Protein AF-A0ABD1PN46-F1 (afdb_monomer_lite)

Radius of gyration: 21.49 Å; chains: 1; bounding box: 59×31×55 Å

pLDDT: mean 84.69, std 14.28, range [41.94, 97.94]

Organism: NCBI:txid205694

Foldseek 3Di:
DDDDDDDPVNVVVVVVVVPPPPQDFQDDDAFDKAFLLDPVRWRAGPQGWIFHWDAPPVDPPDARFIFRFIDDPNHTPDTVVPPVPTDHRRDMDHCHPVRDD

Secondary structure (DSSP, 8-state):
-PPP---HHHHHHHHHHHH-----PPP--TT-EEETT-TT-EEE-TTS-EEEEEE-TT-SSSTT-EEEEEEETTEEEEETTGGG--B-TT-EEE--TTS--

Structure (mmCIF, N/CA/C/O backbone):
data_AF-A0ABD1PN46-F1
#
_entry.id   AF-A0ABD1PN46-F1
#
loop_
_atom_site.group_PDB
_atom_site.id
_atom_site.type_symbol
_atom_site.label_atom_id
_atom_site.label_alt_id
_atom_site.label_comp_id
_atom_site.label_asym_id
_atom_site.label_entity_id
_atom_site.label_seq_id
_atom_site.pdbx_PDB_ins_code
_atom_site.Cartn_x
_atom_site.Cartn_y
_atom_site.Cartn_z
_atom_site.occupancy
_atom_site.B_iso_or_equiv
_atom_site.auth_seq_id
_atom_site.auth_comp_id
_atom_site.auth_asym_id
_atom_site.auth_atom_id
_atom_site.pdbx_PDB_model_num
ATOM 1 N N . MET A 1 1 ? -42.295 1.846 36.777 1.00 45.16 1 MET A N 1
ATOM 2 C CA . MET A 1 1 ? -40.988 2.409 36.368 1.00 45.16 1 MET A CA 1
ATOM 3 C C . MET A 1 1 ? -40.122 2.533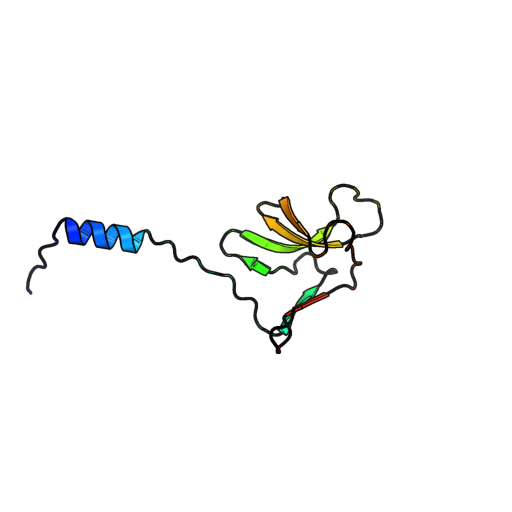 37.609 1.00 45.16 1 MET A C 1
ATOM 5 O O . MET A 1 1 ? -40.518 3.241 38.523 1.00 45.16 1 MET A O 1
ATOM 9 N N . VAL A 1 2 ? -39.011 1.797 37.690 1.00 41.94 2 VAL A N 1
ATOM 10 C CA . VAL A 1 2 ? -38.072 1.869 38.825 1.00 41.94 2 VAL A CA 1
ATOM 11 C C . VAL A 1 2 ? -36.942 2.831 38.442 1.00 41.94 2 VAL A C 1
ATOM 13 O O . VAL A 1 2 ? -36.344 2.633 37.385 1.00 41.94 2 VAL A O 1
ATOM 16 N N . PRO A 1 3 ? -36.643 3.875 39.235 1.00 52.78 3 PRO A N 1
ATOM 17 C CA . PRO A 1 3 ? -35.537 4.776 38.936 1.00 52.78 3 PRO A CA 1
ATOM 18 C C . PRO A 1 3 ? -34.204 4.073 39.223 1.00 52.78 3 PRO A C 1
ATOM 20 O O . PRO A 1 3 ? -33.947 3.657 40.354 1.00 52.78 3 PRO A O 1
ATOM 23 N N . LEU A 1 4 ? -33.339 3.945 38.212 1.00 55.81 4 LEU A N 1
ATOM 24 C CA . LEU A 1 4 ? -31.961 3.509 38.434 1.00 55.81 4 LEU A CA 1
ATOM 25 C C . LEU A 1 4 ? -31.202 4.610 39.190 1.00 55.81 4 LEU A C 1
ATOM 27 O O . LEU A 1 4 ? -31.006 5.708 38.672 1.00 55.81 4 LEU A O 1
ATOM 31 N N . LYS 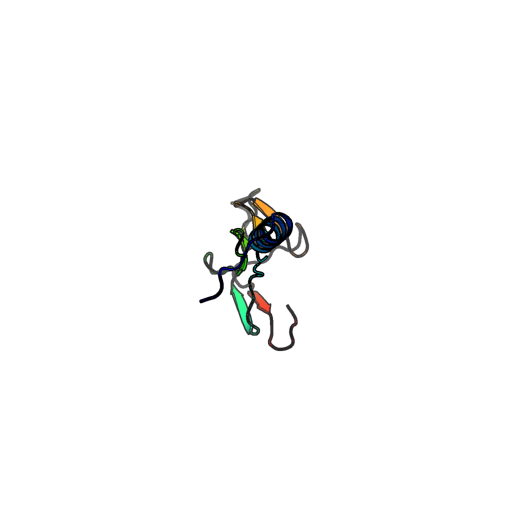A 1 5 ? -30.750 4.317 40.413 1.00 67.50 5 LYS A N 1
ATOM 32 C CA . LYS A 1 5 ? -29.797 5.167 41.140 1.00 67.50 5 LYS A CA 1
ATOM 33 C C . LYS A 1 5 ? -28.389 4.879 40.619 1.00 67.50 5 LYS A C 1
ATOM 35 O O . LYS A 1 5 ? -27.811 3.841 40.920 1.00 67.50 5 LYS A O 1
ATOM 40 N N . SER A 1 6 ? -27.854 5.795 39.823 1.00 66.88 6 SER A N 1
ATOM 41 C CA . SER A 1 6 ? -26.479 5.742 39.324 1.00 66.88 6 SER A CA 1
ATOM 42 C C . SER A 1 6 ? -25.484 6.040 40.457 1.00 66.88 6 SER A C 1
ATOM 44 O O . SER A 1 6 ? -25.548 7.112 41.056 1.00 66.88 6 SER A O 1
ATOM 46 N N . ASN A 1 7 ? -24.564 5.112 40.744 1.00 81.38 7 ASN A N 1
ATOM 47 C CA . ASN A 1 7 ? -23.491 5.298 41.726 1.00 81.38 7 ASN A CA 1
ATOM 48 C C . ASN A 1 7 ? -22.245 5.910 41.051 1.00 81.38 7 ASN A C 1
ATOM 50 O O . ASN A 1 7 ? -21.989 5.648 39.876 1.00 81.38 7 ASN A O 1
ATOM 54 N N . ALA A 1 8 ? -21.443 6.698 41.776 1.00 82.06 8 ALA A N 1
ATOM 55 C CA . ALA A 1 8 ? -20.270 7.390 41.218 1.00 82.06 8 ALA A CA 1
ATOM 56 C C . ALA A 1 8 ? -19.259 6.422 40.576 1.00 82.06 8 ALA A C 1
ATOM 58 O O . ALA A 1 8 ? -18.687 6.713 39.528 1.00 82.06 8 ALA A O 1
ATOM 59 N N . PHE A 1 9 ? -19.111 5.229 41.157 1.00 82.12 9 PHE A N 1
ATOM 60 C CA . PHE A 1 9 ? -18.307 4.147 40.589 1.00 82.12 9 PHE A CA 1
ATOM 61 C C . PHE A 1 9 ? -18.851 3.657 39.238 1.00 82.12 9 PHE A C 1
ATOM 63 O O . PHE A 1 9 ? -18.087 3.425 38.308 1.00 82.12 9 PHE A O 1
ATOM 70 N N . THR A 1 10 ? -20.175 3.555 39.099 1.00 83.00 10 THR A N 1
ATOM 71 C CA . THR A 1 10 ? -20.833 3.170 37.844 1.00 83.00 10 THR A CA 1
ATOM 72 C C . THR A 1 10 ? -20.604 4.223 36.758 1.00 83.00 10 THR A C 1
ATOM 74 O O . THR A 1 10 ? -20.328 3.863 35.619 1.00 83.00 10 THR A O 1
ATOM 77 N N . LEU A 1 11 ? -20.641 5.515 37.107 1.00 84.94 11 LEU A N 1
ATOM 78 C CA . LEU A 1 11 ? -20.338 6.613 36.177 1.00 84.94 11 LEU A CA 1
ATOM 79 C C . LEU A 1 11 ? -18.868 6.624 35.747 1.00 84.94 11 LEU A C 1
ATOM 81 O O . LEU A 1 11 ? -18.582 6.818 34.567 1.00 84.94 11 LEU A O 1
ATOM 85 N N . LEU A 1 12 ? -17.943 6.377 36.680 1.00 85.12 12 LEU A N 1
ATOM 86 C CA . LEU A 1 12 ? -16.516 6.248 36.380 1.00 85.12 12 LEU A CA 1
ATOM 87 C C . LEU A 1 12 ? -16.258 5.079 35.424 1.00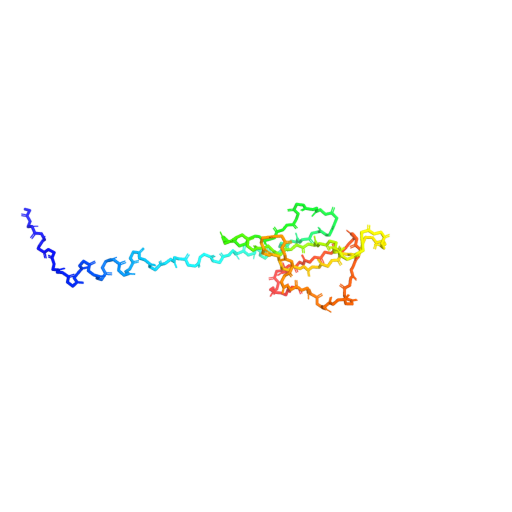 85.12 12 LEU A C 1
ATOM 89 O O . LEU A 1 12 ? -15.518 5.229 34.456 1.00 85.12 12 LEU A O 1
ATOM 93 N N . LEU A 1 13 ? -16.900 3.935 35.666 1.00 82.81 13 LEU A N 1
ATOM 94 C CA . LEU A 1 13 ? -16.763 2.754 34.822 1.00 82.81 13 LEU A CA 1
ATOM 95 C C . LEU A 1 13 ? -17.306 3.023 33.409 1.00 82.81 13 LEU A C 1
ATOM 97 O O . LEU A 1 13 ? -16.619 2.748 32.433 1.00 82.81 13 LEU A O 1
ATOM 101 N N . ILE A 1 14 ? -18.483 3.647 33.284 1.00 81.69 14 ILE A N 1
ATOM 102 C CA . ILE A 1 14 ? -19.059 4.033 31.982 1.00 81.69 14 ILE A CA 1
ATOM 103 C C . ILE A 1 14 ? -18.155 5.035 31.247 1.00 81.69 14 ILE A C 1
ATOM 105 O O . ILE A 1 14 ? -17.954 4.894 30.046 1.00 81.69 14 ILE A O 1
ATOM 109 N N . SER A 1 15 ? -17.569 6.005 31.954 1.00 79.75 15 SER A N 1
ATOM 110 C CA . SER A 1 15 ? -16.601 6.957 31.388 1.00 79.75 15 SER A CA 1
ATOM 111 C C . SER A 1 15 ? -15.337 6.257 30.866 1.00 79.75 15 SER A C 1
ATOM 113 O O . SER A 1 15 ? -14.861 6.544 29.766 1.00 79.75 15 SER A O 1
ATOM 115 N N . LEU A 1 16 ? -14.822 5.273 31.608 1.00 77.69 16 LEU A N 1
ATOM 116 C CA . LEU A 1 16 ? -13.634 4.517 31.212 1.00 77.69 16 LEU A CA 1
ATOM 117 C C . LEU A 1 16 ? -13.906 3.604 30.002 1.00 77.69 16 LEU A C 1
ATOM 119 O O . LEU A 1 16 ? -13.084 3.525 29.094 1.00 77.69 16 LEU A O 1
ATOM 123 N N . LEU A 1 17 ? -15.085 2.976 29.937 1.00 74.56 17 LEU A N 1
ATOM 124 C CA . LEU A 1 17 ? -15.524 2.217 28.759 1.00 74.56 17 LEU A CA 1
ATOM 125 C C . LEU A 1 17 ? -15.854 3.115 27.553 1.00 74.56 17 LEU A C 1
ATOM 127 O O . LEU A 1 17 ? -15.675 2.696 26.416 1.00 74.56 17 LEU A O 1
ATOM 131 N N . ALA A 1 18 ? -16.311 4.351 27.768 1.00 70.50 18 ALA A N 1
ATOM 132 C CA . ALA A 1 18 ? -16.572 5.303 26.686 1.00 70.50 18 ALA A CA 1
ATOM 133 C C . ALA A 1 18 ? -15.283 5.889 26.078 1.00 70.50 18 ALA A C 1
ATOM 135 O O . ALA A 1 18 ? -15.297 6.358 24.942 1.00 70.50 18 ALA A O 1
ATOM 136 N N . THR A 1 19 ? -14.173 5.864 26.822 1.00 64.81 19 THR A N 1
ATOM 137 C CA . THR A 1 19 ? -12.864 6.392 26.397 1.00 64.81 19 THR A CA 1
ATOM 138 C C . THR A 1 19 ? -11.924 5.333 25.831 1.00 64.81 19 THR A C 1
ATOM 140 O O . THR A 1 19 ? -10.867 5.693 25.309 1.00 64.81 19 THR A O 1
ATOM 143 N N . SER A 1 20 ? -12.292 4.045 25.857 1.00 60.03 20 SER A N 1
ATOM 144 C CA . SER A 1 20 ? -11.560 3.030 25.101 1.00 60.03 20 SER A CA 1
ATOM 145 C C . SER A 1 20 ? -11.781 3.279 23.611 1.00 60.03 20 SER A C 1
ATOM 147 O O . SER A 1 20 ? -12.752 2.808 23.019 1.00 60.03 20 SER A O 1
ATOM 149 N N . ALA A 1 21 ? -10.901 4.078 23.010 1.00 60.66 21 ALA A N 1
ATOM 150 C CA . ALA A 1 21 ? -10.872 4.282 21.576 1.00 60.66 21 ALA A CA 1
ATOM 151 C C . ALA A 1 21 ? -10.768 2.909 20.907 1.00 60.66 21 ALA A C 1
ATOM 153 O O . ALA A 1 21 ? -9.805 2.170 21.125 1.00 60.66 21 ALA A O 1
ATOM 154 N N . VAL A 1 22 ? -11.779 2.550 20.117 1.00 62.28 22 VAL A N 1
ATOM 155 C CA . VAL A 1 22 ? -11.721 1.362 19.272 1.00 62.28 22 VAL A CA 1
ATOM 156 C C . VAL A 1 22 ? -10.566 1.593 18.303 1.00 62.28 22 VAL A C 1
ATOM 158 O O . VAL A 1 22 ? -10.662 2.436 17.411 1.00 62.28 22 VAL A O 1
ATOM 161 N N . VAL A 1 23 ? -9.449 0.888 18.496 1.00 61.16 23 VAL A N 1
ATOM 162 C CA . VAL A 1 23 ? -8.369 0.858 17.509 1.00 61.16 23 VAL A CA 1
ATOM 163 C C . VAL A 1 23 ? -8.912 0.082 16.319 1.00 61.16 23 VAL A C 1
ATOM 165 O O . VAL A 1 23 ? -8.861 -1.144 16.272 1.00 61.16 23 VAL A O 1
ATOM 168 N N . LEU A 1 24 ? -9.514 0.804 15.379 1.00 68.00 24 LEU A N 1
ATOM 169 C CA . LEU A 1 24 ? -9.918 0.235 14.109 1.00 68.00 24 LEU A CA 1
ATOM 170 C C . LEU A 1 24 ? -8.631 -0.060 13.333 1.00 68.00 24 LEU A C 1
ATOM 172 O O . LEU A 1 24 ? -7.890 0.848 12.956 1.00 68.00 24 LEU A O 1
ATOM 176 N N . ALA A 1 25 ? -8.333 -1.339 13.133 1.00 69.81 25 ALA A N 1
ATOM 177 C CA . ALA A 1 25 ? -7.349 -1.746 1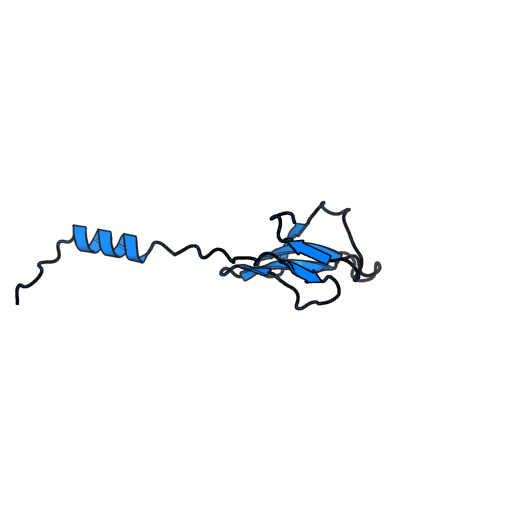2.145 1.00 69.81 25 ALA A CA 1
ATOM 178 C C . ALA A 1 25 ? -7.980 -1.591 10.755 1.00 69.81 25 ALA A C 1
ATOM 180 O O . ALA A 1 25 ? -9.145 -1.939 10.563 1.00 69.81 25 ALA A O 1
ATOM 181 N N . ALA A 1 26 ? -7.231 -1.076 9.778 1.00 79.75 26 ALA A N 1
ATOM 182 C CA . ALA A 1 26 ? -7.664 -1.213 8.393 1.00 79.75 26 ALA A CA 1
ATOM 183 C C . ALA A 1 26 ? -7.455 -2.662 7.959 1.00 79.75 26 ALA A C 1
ATOM 185 O O . ALA A 1 26 ? -6.334 -3.171 7.985 1.00 79.75 26 ALA A O 1
ATOM 186 N N . ASN A 1 27 ? -8.536 -3.323 7.553 1.00 85.50 27 ASN A N 1
ATOM 187 C CA . ASN A 1 27 ? -8.451 -4.624 6.913 1.00 85.50 27 ASN A CA 1
ATOM 188 C C . ASN A 1 27 ? -8.012 -4.447 5.458 1.00 85.50 27 ASN A C 1
ATOM 190 O O . ASN A 1 27 ? -8.622 -3.687 4.708 1.00 85.50 27 ASN A O 1
ATOM 194 N N . ILE A 1 28 ? -6.985 -5.193 5.057 1.00 92.06 28 ILE A N 1
ATOM 195 C CA . ILE A 1 28 ? -6.618 -5.372 3.653 1.00 92.06 28 ILE A CA 1
ATOM 196 C C . ILE A 1 28 ? -7.313 -6.654 3.179 1.00 92.06 28 ILE A C 1
ATOM 198 O O . ILE A 1 28 ? -7.012 -7.724 3.712 1.00 92.06 28 ILE A O 1
ATOM 202 N N . PRO A 1 29 ? -8.263 -6.588 2.229 1.00 93.00 29 PRO A N 1
ATOM 203 C CA . PRO A 1 29 ? -8.919 -7.789 1.723 1.00 93.00 29 PRO A CA 1
ATOM 204 C C . PRO A 1 29 ? -7.919 -8.729 1.040 1.00 93.00 29 PRO A C 1
ATOM 206 O O . PRO A 1 29 ? -7.044 -8.272 0.300 1.00 93.00 29 PRO A O 1
ATOM 209 N N . LEU A 1 30 ? -8.080 -10.042 1.224 1.00 95.81 30 LEU A N 1
ATOM 210 C CA . LEU A 1 30 ? -7.325 -11.037 0.457 1.00 95.81 30 LEU A CA 1
ATOM 211 C C . LEU A 1 30 ? -7.552 -10.831 -1.051 1.00 95.81 30 LEU A C 1
ATOM 213 O O . LEU A 1 30 ? -8.666 -10.553 -1.490 1.00 95.81 30 LEU A O 1
ATOM 217 N N . GLY A 1 31 ? -6.489 -10.957 -1.841 1.00 96.25 31 GLY A N 1
ATOM 218 C CA . GLY A 1 31 ? -6.474 -10.672 -3.279 1.00 96.25 31 GLY A CA 1
ATOM 219 C C . GLY A 1 31 ? -6.217 -9.203 -3.640 1.00 96.25 31 GLY A C 1
ATOM 220 O O . GLY A 1 31 ? -6.057 -8.890 -4.822 1.00 96.25 31 GLY A O 1
ATOM 221 N N . SER A 1 32 ? -6.147 -8.296 -2.662 1.00 96.50 32 SER A N 1
ATOM 222 C CA . SER A 1 32 ? -5.888 -6.874 -2.920 1.00 96.50 32 SER A CA 1
ATOM 223 C C . SER A 1 32 ? -4.473 -6.640 -3.435 1.00 96.50 32 SER A C 1
ATOM 225 O O . SER A 1 32 ? -3.519 -7.265 -2.976 1.00 96.50 32 SER A O 1
ATOM 227 N N . THR A 1 33 ? -4.336 -5.689 -4.359 1.00 97.94 33 THR A N 1
ATOM 228 C CA . THR A 1 33 ? -3.062 -5.343 -5.001 1.00 97.94 33 THR A CA 1
ATOM 229 C C . THR A 1 33 ? -2.835 -3.837 -4.952 1.00 97.94 33 THR A C 1
ATOM 231 O O . THR A 1 33 ? -3.743 -3.071 -5.273 1.00 97.94 33 THR A O 1
ATOM 234 N N . LEU A 1 34 ? -1.623 -3.426 -4.579 1.00 97.94 34 LEU A N 1
ATOM 235 C CA . LEU A 1 34 ? -1.102 -2.085 -4.810 1.00 97.94 34 LEU A CA 1
ATOM 236 C C . LEU A 1 34 ? -0.297 -2.068 -6.107 1.00 97.94 34 LEU A C 1
ATOM 238 O O . LEU A 1 34 ? 0.518 -2.964 -6.334 1.00 97.94 34 LEU A O 1
ATOM 242 N N . TYR A 1 35 ? -0.498 -1.042 -6.927 1.00 97.62 35 TYR A N 1
ATOM 243 C CA . TYR A 1 35 ? 0.202 -0.865 -8.199 1.00 97.62 35 TYR A CA 1
ATOM 244 C C . TYR A 1 35 ? 1.138 0.334 -8.119 1.00 97.62 35 TYR A C 1
ATOM 246 O O . TYR A 1 35 ? 0.704 1.441 -7.819 1.00 97.62 35 TYR A O 1
ATOM 254 N N . ALA A 1 36 ? 2.415 0.132 -8.439 1.00 95.75 36 ALA A N 1
ATOM 255 C CA . ALA A 1 36 ? 3.411 1.200 -8.412 1.00 95.75 36 ALA A CA 1
ATOM 256 C C . ALA A 1 36 ? 3.151 2.298 -9.462 1.00 95.75 36 ALA A C 1
ATOM 258 O O . ALA A 1 36 ? 3.583 3.435 -9.301 1.00 95.75 36 ALA A O 1
ATOM 259 N N . SER A 1 37 ? 2.424 1.969 -10.528 1.00 94.56 37 SER A N 1
ATOM 260 C CA . SER A 1 37 ? 2.009 2.904 -11.578 1.00 94.56 37 SER A CA 1
ATOM 261 C C . SER A 1 37 ? 0.806 3.777 -11.209 1.00 94.56 37 SER A C 1
ATOM 263 O O . SER A 1 37 ? 0.550 4.751 -11.914 1.00 94.56 37 SER A O 1
ATOM 265 N N . ASP A 1 38 ? 0.078 3.463 -10.132 1.00 95.31 38 ASP A N 1
ATOM 266 C CA . ASP A 1 38 ? -1.106 4.215 -9.712 1.00 95.31 38 ASP A CA 1
ATOM 267 C C . ASP A 1 38 ? -0.844 4.967 -8.391 1.00 95.31 38 ASP A C 1
ATOM 269 O O . ASP A 1 38 ? -0.834 4.350 -7.322 1.00 95.31 38 ASP A O 1
ATOM 273 N N . PRO A 1 39 ? -0.694 6.307 -8.416 1.00 89.50 39 PRO A N 1
ATOM 274 C CA . PRO A 1 39 ? -0.443 7.109 -7.214 1.00 89.50 39 PRO A CA 1
ATOM 275 C C . PRO A 1 39 ? -1.630 7.136 -6.234 1.00 89.50 39 PRO A C 1
ATOM 277 O O . PRO A 1 39 ? -1.493 7.576 -5.088 1.00 89.50 39 PRO A O 1
ATOM 280 N N . ASN A 1 40 ? -2.813 6.682 -6.658 1.00 94.50 40 ASN A N 1
ATOM 281 C CA . ASN A 1 40 ? -3.972 6.546 -5.783 1.00 94.50 40 ASN A CA 1
ATOM 282 C C . ASN A 1 40 ? -4.034 5.176 -5.102 1.00 94.50 40 ASN A C 1
ATOM 284 O O . ASN A 1 40 ? -4.780 5.025 -4.131 1.00 94.50 40 ASN A O 1
ATOM 288 N N . SER A 1 41 ? -3.227 4.212 -5.552 1.00 96.31 41 SER A N 1
ATOM 289 C CA . SER A 1 41 ? -3.166 2.865 -5.000 1.00 96.31 41 SER A CA 1
ATOM 290 C C . SER A 1 41 ? -2.504 2.880 -3.624 1.00 96.31 41 SER A C 1
ATOM 292 O O . SER A 1 41 ? -1.291 3.048 -3.484 1.00 96.31 41 SER A O 1
ATOM 294 N N . LYS A 1 42 ? -3.320 2.739 -2.575 1.00 96.12 42 LYS A N 1
ATOM 295 C CA . LYS A 1 42 ? -2.865 2.782 -1.183 1.00 96.12 42 LYS A CA 1
ATOM 296 C C . LYS A 1 42 ? -3.765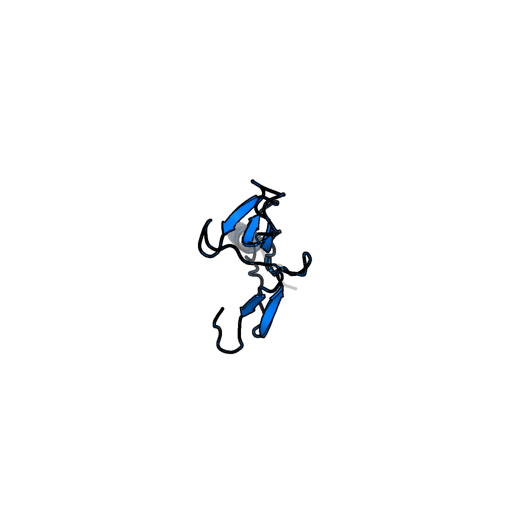 1.964 -0.264 1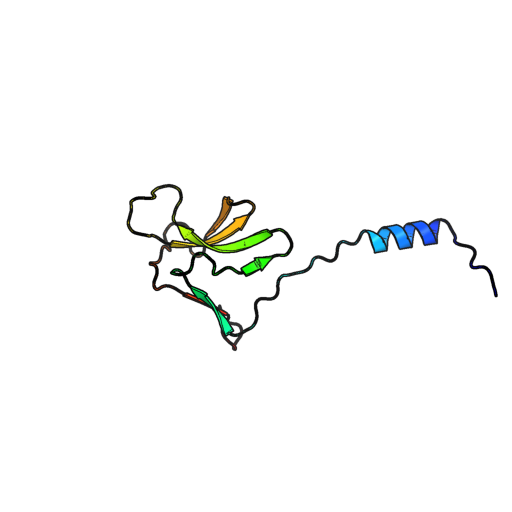.00 96.12 42 LYS A C 1
ATOM 298 O O . LYS A 1 42 ? -4.975 1.885 -0.473 1.00 96.12 42 LYS A O 1
ATOM 303 N N . TRP A 1 43 ? -3.181 1.424 0.797 1.00 96.31 43 TRP A N 1
ATOM 304 C CA . TRP A 1 43 ? -3.928 0.918 1.947 1.00 96.31 43 TRP A CA 1
ATOM 305 C C . TRP A 1 43 ? -3.755 1.889 3.108 1.00 96.31 43 TRP A C 1
ATOM 307 O O . TRP A 1 43 ? -2.640 2.106 3.580 1.00 96.31 43 TRP A O 1
ATOM 317 N N . THR A 1 44 ? -4.857 2.500 3.540 1.00 94.56 44 THR A N 1
ATOM 318 C CA . THR A 1 44 ? -4.865 3.565 4.550 1.00 94.56 44 THR A CA 1
ATOM 319 C C . THR A 1 44 ? -5.466 3.052 5.847 1.00 94.56 44 THR A C 1
ATOM 321 O O . THR A 1 44 ? -6.581 2.532 5.849 1.00 94.56 44 THR A O 1
ATOM 324 N N . SER A 1 45 ? -4.757 3.225 6.958 1.00 92.06 45 SER A N 1
ATOM 325 C CA . SER A 1 45 ? -5.296 2.979 8.293 1.00 92.06 45 SER A CA 1
ATOM 326 C C . SER A 1 45 ? -6.201 4.128 8.758 1.00 92.06 45 SER A C 1
ATOM 328 O O . SER A 1 45 ? -6.062 5.261 8.292 1.00 92.06 45 SER A O 1
ATOM 330 N N . PRO A 1 46 ? -7.102 3.897 9.731 1.00 89.56 46 PRO A N 1
ATOM 331 C CA . PRO A 1 46 ? -8.016 4.935 10.223 1.00 89.56 46 PRO A CA 1
ATOM 332 C C . PRO A 1 46 ? -7.333 6.165 10.837 1.00 89.56 46 PRO A C 1
ATOM 334 O O . PRO A 1 46 ? -7.933 7.232 10.890 1.00 89.56 46 PRO A O 1
ATOM 337 N N . ASN A 1 47 ? -6.075 6.039 11.273 1.00 87.75 47 ASN A N 1
ATOM 338 C CA . ASN A 1 47 ? -5.262 7.149 11.783 1.00 87.75 47 ASN A CA 1
ATOM 339 C C . ASN A 1 47 ? -4.477 7.903 10.685 1.00 87.75 47 ASN A C 1
ATOM 341 O O . ASN A 1 47 ? -3.657 8.757 11.011 1.00 87.75 47 ASN A O 1
ATOM 345 N N . GLY A 1 48 ? -4.689 7.582 9.404 1.00 89.75 48 GLY A N 1
ATOM 346 C CA . GLY A 1 48 ? -4.056 8.268 8.274 1.00 89.75 48 GLY A CA 1
ATOM 347 C C . GLY A 1 48 ? -2.652 7.778 7.906 1.00 89.75 48 GLY A C 1
ATOM 348 O O . GLY A 1 48 ? -2.039 8.347 7.003 1.00 89.75 48 GLY A O 1
ATOM 349 N N . THR A 1 49 ? -2.128 6.729 8.549 1.00 93.94 49 THR A N 1
ATOM 350 C CA . THR A 1 49 ? -0.934 6.030 8.050 1.00 93.94 49 THR A CA 1
ATOM 351 C C . THR A 1 49 ? -1.278 5.280 6.756 1.00 93.94 49 THR A C 1
ATOM 353 O O . THR A 1 49 ? -2.366 4.729 6.609 1.00 93.94 49 THR A O 1
ATOM 356 N N . THR A 1 50 ? -0.371 5.264 5.782 1.00 95.81 50 THR A N 1
ATOM 357 C CA . THR A 1 50 ? -0.621 4.666 4.459 1.00 95.81 50 THR A CA 1
ATOM 358 C C . THR A 1 50 ? 0.505 3.728 4.054 1.00 95.81 50 THR A C 1
ATOM 360 O O . THR A 1 50 ? 1.665 4.076 4.238 1.00 95.81 50 THR A O 1
ATOM 363 N N . LEU A 1 51 ? 0.176 2.564 3.486 1.00 96.38 51 LEU A N 1
ATOM 364 C CA . LEU A 1 51 ? 1.103 1.739 2.706 1.00 96.38 51 LEU A CA 1
ATOM 365 C C . LEU A 1 51 ? 0.859 2.017 1.220 1.00 96.38 51 LEU A C 1
ATOM 367 O O . LEU A 1 51 ? -0.260 1.841 0.734 1.00 96.38 51 LEU A O 1
ATOM 371 N N . SER A 1 52 ? 1.886 2.481 0.513 1.00 96.69 52 SER A N 1
ATOM 372 C CA . SER A 1 52 ? 1.820 2.811 -0.919 1.00 96.69 52 SER A CA 1
ATOM 373 C C . SER A 1 52 ? 3.210 2.784 -1.555 1.00 96.69 52 SER A C 1
ATOM 375 O O . SER A 1 52 ? 4.215 2.669 -0.850 1.00 96.69 52 SER A O 1
ATOM 377 N N . PHE A 1 53 ? 3.271 2.888 -2.881 1.00 95.69 53 PHE A N 1
ATOM 378 C CA . PHE A 1 53 ? 4.525 3.156 -3.576 1.00 95.69 53 PHE A CA 1
ATOM 379 C C . PHE A 1 53 ? 4.826 4.658 -3.557 1.00 95.69 53 PHE A C 1
ATOM 381 O O . PHE A 1 53 ? 3.978 5.466 -3.929 1.00 95.69 53 PHE A O 1
ATOM 388 N N . ILE A 1 54 ? 6.038 5.025 -3.144 1.00 93.25 54 ILE A N 1
ATOM 389 C CA . ILE A 1 54 ? 6.529 6.410 -3.133 1.00 93.25 54 ILE A CA 1
ATOM 390 C C . ILE A 1 54 ? 7.817 6.524 -3.944 1.00 93.25 54 ILE A C 1
ATOM 392 O O . ILE A 1 54 ? 8.588 5.569 -4.013 1.00 93.25 54 ILE A O 1
ATOM 396 N N . SER A 1 55 ? 8.074 7.692 -4.525 1.00 90.12 55 SER A N 1
ATOM 397 C CA . SER A 1 55 ? 9.389 8.028 -5.088 1.00 90.12 55 SER A CA 1
ATOM 398 C C . SER A 1 55 ? 10.363 8.424 -3.976 1.00 90.12 55 SER A C 1
ATOM 400 O O . SER A 1 55 ? 9.924 8.905 -2.928 1.00 90.12 55 SER A O 1
ATOM 402 N N . ASP A 1 56 ? 11.672 8.235 -4.181 1.00 74.06 56 ASP A N 1
ATOM 403 C CA . ASP A 1 56 ? 12.659 8.730 -3.215 1.00 74.06 56 ASP A CA 1
ATOM 404 C C . ASP A 1 56 ? 12.632 10.270 -3.169 1.00 74.06 56 ASP A C 1
ATOM 406 O O . ASP A 1 56 ? 12.831 10.914 -4.202 1.00 74.06 56 ASP A O 1
ATOM 410 N N . PRO A 1 57 ? 12.392 10.892 -2.002 1.00 64.25 57 PRO A N 1
ATOM 411 C CA . PRO A 1 57 ? 12.400 12.345 -1.886 1.00 64.25 57 PRO A CA 1
ATOM 412 C C . PRO A 1 57 ? 13.796 12.972 -2.053 1.00 64.25 57 PRO A C 1
ATOM 414 O O . PRO A 1 57 ? 13.877 14.187 -2.221 1.00 64.25 57 PRO A O 1
ATOM 417 N N . VAL A 1 58 ? 14.884 12.192 -1.984 1.00 64.94 58 VAL A N 1
ATOM 418 C CA . VAL A 1 58 ? 16.263 12.714 -2.044 1.00 64.94 58 VAL A CA 1
ATOM 419 C C . VAL A 1 58 ? 16.735 12.969 -3.478 1.00 64.94 58 VAL A C 1
ATOM 421 O O . VAL A 1 58 ? 17.566 13.850 -3.687 1.00 64.94 58 VAL A O 1
ATOM 424 N N . ASP A 1 59 ? 16.192 12.264 -4.473 1.00 58.50 59 ASP A N 1
ATOM 425 C CA . ASP A 1 59 ? 16.527 12.502 -5.878 1.00 58.50 59 ASP A CA 1
ATOM 426 C C . ASP A 1 59 ? 15.304 12.306 -6.797 1.00 58.50 59 ASP A C 1
ATOM 428 O O . ASP A 1 59 ? 14.990 11.187 -7.200 1.00 58.50 59 ASP A O 1
ATOM 432 N N . PRO A 1 60 ? 14.608 13.398 -7.165 1.00 57.00 60 PRO A N 1
ATOM 433 C CA . PRO A 1 60 ? 13.465 13.353 -8.075 1.00 57.00 60 PRO A CA 1
ATOM 434 C C . PRO A 1 60 ? 13.862 13.138 -9.549 1.00 57.00 60 PRO A C 1
ATOM 436 O O . PRO A 1 60 ? 12.982 13.104 -10.410 1.00 57.00 60 PRO A O 1
ATOM 439 N N . THR A 1 61 ? 15.163 13.035 -9.862 1.00 53.62 61 THR A N 1
ATOM 440 C CA . THR A 1 61 ? 15.696 12.956 -11.234 1.00 53.62 61 THR A CA 1
ATOM 441 C C . THR A 1 61 ? 16.349 11.622 -11.588 1.00 53.62 61 THR A C 1
ATOM 443 O O . THR A 1 61 ? 16.431 11.295 -12.775 1.00 53.62 61 THR A O 1
ATOM 446 N N . SER A 1 62 ? 16.766 10.811 -10.610 1.00 53.25 62 SER A N 1
ATOM 447 C CA . SER A 1 62 ? 17.149 9.423 -10.878 1.00 53.25 62 SER A CA 1
ATOM 448 C C . SER A 1 62 ? 15.893 8.616 -11.196 1.00 53.25 62 SER A C 1
ATOM 450 O O . SER A 1 62 ? 14.918 8.630 -10.449 1.00 53.25 62 SER A O 1
ATOM 452 N N . GLY A 1 63 ? 15.884 7.976 -12.371 1.00 58.41 63 GLY A N 1
ATOM 453 C CA . GLY A 1 63 ? 14.709 7.330 -12.964 1.00 58.41 63 GLY A CA 1
ATOM 454 C C . GLY A 1 63 ? 13.809 6.630 -11.945 1.00 58.41 63 GLY A C 1
ATOM 455 O O . GLY A 1 63 ? 14.319 5.915 -11.088 1.00 58.41 63 GLY A O 1
ATOM 456 N N . VAL A 1 64 ? 12.496 6.881 -12.066 1.00 71.12 64 VAL A N 1
ATOM 457 C CA . VAL A 1 64 ? 11.394 6.629 -11.111 1.00 71.12 64 VAL A CA 1
ATOM 458 C C . VAL A 1 64 ? 11.626 5.404 -10.218 1.00 71.12 64 VAL A C 1
ATOM 460 O O . VAL A 1 64 ? 11.075 4.327 -10.446 1.00 71.12 64 VAL A O 1
ATOM 463 N N . SER A 1 65 ? 12.471 5.580 -9.204 1.00 86.31 65 SER A N 1
ATOM 464 C CA . SER A 1 65 ? 12.799 4.554 -8.227 1.00 86.31 65 SER A CA 1
ATOM 465 C C . SER A 1 65 ? 11.732 4.626 -7.160 1.00 86.31 65 SER A C 1
ATOM 467 O O . SER A 1 65 ? 11.643 5.595 -6.403 1.00 86.31 65 SER A O 1
ATOM 469 N N . LEU A 1 66 ? 10.867 3.622 -7.172 1.00 92.31 66 LEU A N 1
ATOM 470 C CA . LEU A 1 66 ? 9.730 3.522 -6.282 1.00 92.31 66 LEU A CA 1
ATOM 471 C C . LEU A 1 66 ? 10.053 2.577 -5.139 1.00 92.31 66 LEU A C 1
ATOM 473 O O . LEU A 1 66 ? 10.786 1.605 -5.299 1.00 92.31 66 LEU A O 1
ATOM 477 N N . PHE A 1 67 ? 9.460 2.846 -3.988 1.00 94.12 67 PHE A N 1
ATOM 478 C CA . PHE A 1 67 ? 9.586 2.022 -2.798 1.00 94.12 67 PHE A CA 1
ATOM 479 C C . PHE A 1 67 ? 8.199 1.767 -2.243 1.00 94.12 67 PHE A C 1
ATOM 481 O O . PHE A 1 67 ? 7.433 2.711 -2.052 1.00 94.12 67 PHE A O 1
ATOM 488 N N . ALA A 1 68 ? 7.885 0.509 -1.940 1.00 96.06 68 ALA A N 1
ATOM 489 C CA . ALA A 1 68 ? 6.759 0.222 -1.066 1.00 96.06 68 ALA A CA 1
ATOM 490 C C . ALA A 1 68 ? 7.110 0.743 0.334 1.00 96.06 68 ALA A C 1
ATOM 492 O O . ALA A 1 68 ? 8.106 0.324 0.931 1.00 96.06 68 ALA A O 1
ATOM 493 N N . ALA A 1 69 ? 6.330 1.691 0.839 1.00 95.94 69 ALA A N 1
ATOM 494 C CA . ALA A 1 69 ? 6.653 2.414 2.058 1.00 95.94 69 ALA A CA 1
ATOM 495 C C . ALA A 1 69 ? 5.418 2.669 2.913 1.00 95.94 69 ALA A C 1
ATOM 497 O O . ALA A 1 69 ? 4.310 2.854 2.403 1.00 95.94 69 ALA A O 1
ATOM 498 N N . ILE A 1 70 ? 5.645 2.715 4.225 1.00 96.12 70 ILE A N 1
ATOM 499 C CA . ILE A 1 70 ? 4.659 3.191 5.187 1.00 96.12 70 ILE A CA 1
ATOM 500 C C . ILE A 1 70 ? 4.929 4.670 5.441 1.00 96.12 70 ILE A C 1
ATOM 502 O O . ILE A 1 70 ? 6.034 5.045 5.841 1.00 96.12 70 ILE A O 1
ATOM 506 N N . THR A 1 71 ? 3.901 5.489 5.255 1.00 95.88 71 THR A N 1
ATOM 507 C CA . THR A 1 71 ? 3.971 6.946 5.358 1.00 95.88 71 THR A CA 1
ATOM 508 C C . THR A 1 71 ? 2.962 7.449 6.383 1.00 95.88 71 THR A C 1
ATOM 510 O O . THR A 1 71 ? 1.795 7.055 6.356 1.00 95.88 71 THR A O 1
ATOM 513 N N . PHE A 1 72 ? 3.390 8.348 7.267 1.00 94.50 72 PHE A N 1
ATOM 514 C CA . PHE A 1 72 ? 2.528 9.064 8.209 1.00 94.50 72 PHE A CA 1
ATOM 515 C C . PHE A 1 72 ? 2.738 10.567 8.028 1.00 94.50 72 PHE A C 1
ATOM 517 O O . PHE A 1 72 ? 3.875 11.030 8.044 1.00 94.50 72 PHE A O 1
ATOM 524 N N . ASN A 1 73 ? 1.660 11.327 7.808 1.00 91.94 73 ASN A N 1
ATOM 525 C CA . ASN A 1 73 ? 1.728 12.763 7.497 1.00 91.94 73 ASN A CA 1
ATOM 526 C C . ASN A 1 73 ? 2.721 13.095 6.364 1.00 91.94 73 ASN A C 1
ATOM 528 O O . ASN A 1 73 ? 3.522 14.019 6.480 1.00 91.94 73 ASN A O 1
ATOM 532 N N . SER A 1 74 ? 2.695 12.311 5.282 1.00 88.50 74 SER A N 1
ATOM 533 C CA . SER A 1 74 ? 3.605 12.437 4.128 1.00 88.50 74 SER A CA 1
ATOM 534 C C . SER A 1 74 ? 5.092 12.170 4.414 1.00 88.50 74 SER A C 1
ATOM 536 O O . SER A 1 74 ? 5.919 12.347 3.524 1.00 88.50 74 SER A O 1
ATOM 538 N N . ILE A 1 75 ? 5.444 11.696 5.614 1.00 91.69 75 ILE A N 1
ATOM 539 C CA . ILE A 1 75 ? 6.811 11.312 5.981 1.00 91.69 75 ILE A CA 1
ATOM 540 C C . ILE A 1 75 ? 6.932 9.782 5.931 1.00 91.69 75 ILE A C 1
ATOM 542 O O . ILE A 1 75 ? 6.187 9.099 6.647 1.00 91.69 75 ILE A O 1
ATOM 546 N N . PRO A 1 76 ? 7.838 9.213 5.113 1.00 92.69 76 PRO A N 1
ATOM 547 C CA . PRO A 1 76 ? 8.086 7.778 5.123 1.00 92.69 76 PRO A CA 1
ATOM 548 C C . PRO A 1 76 ? 8.752 7.375 6.440 1.00 92.69 76 PRO A C 1
ATOM 550 O O . PRO A 1 76 ? 9.827 7.864 6.780 1.00 92.69 76 PRO A O 1
ATOM 553 N N . ILE A 1 77 ? 8.114 6.469 7.177 1.00 94.06 77 ILE A N 1
ATOM 554 C CA . ILE A 1 77 ? 8.612 5.938 8.457 1.00 94.06 77 ILE A CA 1
ATOM 555 C C . ILE A 1 77 ? 9.180 4.521 8.320 1.00 94.06 77 ILE A C 1
ATOM 557 O O . ILE A 1 77 ? 9.855 4.034 9.223 1.00 94.06 77 ILE A O 1
ATOM 561 N N . TRP A 1 78 ? 8.925 3.858 7.187 1.00 94.94 78 TRP A N 1
ATOM 562 C CA . TRP A 1 78 ? 9.474 2.546 6.850 1.00 94.94 78 TRP A CA 1
ATOM 563 C C . TRP A 1 78 ? 9.473 2.322 5.331 1.00 94.94 78 TRP A C 1
ATOM 565 O O . TRP A 1 78 ? 8.537 2.744 4.653 1.00 94.94 78 TRP A O 1
ATOM 575 N N . LYS A 1 79 ? 10.493 1.626 4.807 1.00 93.31 79 LYS A N 1
ATOM 576 C CA . LYS A 1 79 ? 10.598 1.181 3.404 1.00 93.31 79 LYS A CA 1
ATOM 577 C C . LYS A 1 79 ? 10.812 -0.333 3.353 1.00 93.31 79 LYS A C 1
ATOM 579 O O . LYS A 1 79 ? 11.699 -0.846 4.040 1.00 93.31 79 LYS A O 1
ATOM 584 N N . ALA A 1 80 ? 10.047 -1.034 2.520 1.00 93.56 80 ALA A N 1
ATOM 585 C CA . ALA A 1 80 ? 10.214 -2.467 2.296 1.00 93.56 80 ALA A CA 1
ATOM 586 C C . ALA A 1 80 ? 11.605 -2.752 1.716 1.00 93.56 80 ALA A C 1
ATOM 588 O O . ALA A 1 80 ? 12.006 -2.122 0.745 1.00 93.56 80 ALA A O 1
ATOM 589 N N . GLY A 1 81 ? 12.360 -3.664 2.336 1.00 90.88 81 GLY A N 1
ATOM 590 C CA . GLY A 1 81 ? 13.725 -4.001 1.904 1.00 90.88 81 GLY A CA 1
ATOM 591 C C . GLY A 1 81 ? 14.776 -2.891 2.093 1.00 90.88 81 GLY A C 1
ATOM 592 O O . GLY A 1 81 ? 15.921 -3.062 1.680 1.00 90.88 81 GLY A O 1
ATOM 593 N N . GLY A 1 82 ? 14.430 -1.771 2.741 1.00 88.31 82 GLY A N 1
ATOM 594 C CA . GLY A 1 82 ? 15.351 -0.665 3.016 1.00 88.31 82 GLY A CA 1
ATOM 595 C C . GLY A 1 82 ? 15.650 0.225 1.801 1.00 88.31 82 GLY A C 1
ATOM 596 O O . GLY A 1 82 ? 14.888 0.286 0.841 1.00 88.31 82 GLY A O 1
ATOM 597 N N . SER A 1 83 ? 16.760 0.969 1.850 1.00 84.50 83 SER A N 1
ATOM 598 C CA . SER A 1 83 ? 17.098 1.976 0.825 1.00 84.50 83 SER A CA 1
ATOM 599 C C . SER A 1 83 ? 17.559 1.401 -0.517 1.00 84.50 83 SER A C 1
ATOM 601 O O . SER A 1 83 ? 17.626 2.145 -1.487 1.00 84.50 83 SER A O 1
ATOM 603 N N . SER A 1 84 ? 17.874 0.108 -0.586 1.00 84.88 84 SER A N 1
ATOM 604 C CA . SER A 1 84 ? 18.407 -0.539 -1.796 1.00 84.88 84 SER A CA 1
ATOM 605 C C . SER A 1 84 ? 17.354 -1.318 -2.589 1.00 84.88 84 SER A C 1
ATOM 607 O O . SER A 1 84 ? 17.645 -1.780 -3.686 1.00 84.88 84 SER A O 1
ATOM 609 N N . ALA A 1 85 ? 16.145 -1.479 -2.049 1.00 89.06 85 ALA A N 1
ATOM 610 C CA . ALA A 1 85 ? 15.079 -2.284 -2.643 1.00 89.06 85 ALA A CA 1
ATOM 611 C C . ALA A 1 85 ? 14.117 -1.434 -3.491 1.00 89.06 85 ALA A C 1
ATOM 613 O O . ALA A 1 85 ? 12.898 -1.503 -3.327 1.00 89.06 85 ALA A O 1
ATOM 614 N N . SER A 1 86 ? 14.668 -0.593 -4.370 1.00 91.38 86 SER A N 1
ATOM 615 C CA . SER A 1 86 ? 13.848 0.178 -5.300 1.00 91.38 86 SER A CA 1
ATOM 616 C C . SER A 1 86 ? 13.275 -0.710 -6.400 1.00 91.38 86 SER A C 1
ATOM 618 O O . SER A 1 86 ? 13.843 -1.732 -6.792 1.00 91.38 86 SER A O 1
ATOM 620 N N . VAL A 1 87 ? 12.127 -0.294 -6.916 1.00 92.62 87 VAL A N 1
ATOM 621 C CA . VAL A 1 87 ? 11.441 -0.926 -8.038 1.00 92.62 87 VAL A CA 1
ATOM 622 C C . VAL A 1 87 ? 11.033 0.127 -9.065 1.00 92.62 87 VAL A C 1
ATOM 624 O O . VAL A 1 87 ? 11.143 1.327 -8.823 1.00 92.62 87 VAL A O 1
ATOM 627 N N . ASN A 1 88 ? 10.554 -0.314 -10.226 1.00 92.00 88 ASN A N 1
ATOM 628 C CA . ASN A 1 88 ? 9.994 0.564 -11.254 1.00 92.00 88 ASN A CA 1
ATOM 629 C C . ASN A 1 88 ? 8.450 0.583 -11.198 1.00 92.00 88 ASN A C 1
ATOM 631 O O . ASN A 1 88 ? 7.829 -0.099 -10.382 1.00 92.00 88 ASN A O 1
ATOM 635 N N . SER A 1 89 ? 7.812 1.336 -12.097 1.00 92.25 89 SER A N 1
ATOM 636 C CA . SER A 1 89 ? 6.347 1.491 -12.164 1.00 92.25 89 SER A CA 1
ATOM 637 C C . SER A 1 89 ? 5.566 0.222 -12.537 1.00 92.25 89 SER A C 1
ATOM 639 O O . SER A 1 89 ? 4.342 0.205 -12.409 1.00 92.25 89 SER A O 1
ATOM 641 N N . SER A 1 90 ? 6.239 -0.845 -12.980 1.00 94.25 90 SER A N 1
ATOM 642 C CA . SER A 1 90 ? 5.602 -2.140 -13.268 1.00 94.25 90 SER A CA 1
ATOM 643 C C . SER A 1 90 ? 5.450 -3.020 -12.023 1.00 94.25 90 SER A C 1
ATOM 645 O O . SER A 1 90 ? 4.866 -4.099 -12.104 1.00 94.25 90 SER A O 1
ATOM 647 N N . ALA A 1 91 ? 5.984 -2.593 -10.876 1.00 95.50 91 ALA A N 1
ATOM 648 C CA . ALA A 1 91 ? 5.905 -3.357 -9.643 1.00 95.50 91 ALA A CA 1
ATOM 649 C C . ALA A 1 91 ? 4.496 -3.376 -9.041 1.00 95.50 91 ALA A C 1
ATOM 651 O O . ALA A 1 91 ? 3.707 -2.435 -9.175 1.00 95.50 91 ALA A O 1
ATOM 652 N N . ILE A 1 92 ? 4.216 -4.465 -8.328 1.00 97.44 92 ILE A N 1
ATOM 653 C CA . ILE A 1 92 ? 2.990 -4.663 -7.564 1.00 97.44 92 ILE A CA 1
ATOM 654 C C . ILE A 1 92 ? 3.324 -5.217 -6.179 1.00 97.44 92 ILE A C 1
ATOM 656 O O . ILE A 1 92 ? 4.320 -5.919 -6.016 1.00 97.44 92 ILE A O 1
ATOM 660 N N . LEU A 1 93 ? 2.471 -4.929 -5.199 1.00 97.25 93 LEU A N 1
ATOM 661 C CA . LEU A 1 93 ? 2.484 -5.561 -3.878 1.00 97.25 93 LEU A CA 1
ATOM 662 C C . LEU A 1 93 ? 1.103 -6.169 -3.642 1.00 97.25 93 LEU A C 1
ATOM 664 O O . LEU A 1 93 ? 0.106 -5.455 -3.753 1.00 97.25 93 LEU A O 1
ATOM 668 N N . ARG A 1 94 ? 1.012 -7.473 -3.373 1.00 97.25 94 ARG A N 1
ATOM 669 C CA . ARG A 1 94 ? -0.275 -8.177 -3.385 1.00 97.25 94 ARG A CA 1
ATOM 670 C C . ARG A 1 94 ? -0.405 -9.125 -2.213 1.00 97.25 94 ARG A C 1
ATOM 672 O O . ARG A 1 94 ? 0.318 -10.105 -2.141 1.00 97.25 94 ARG A O 1
ATOM 679 N N . LEU A 1 95 ? -1.435 -8.909 -1.403 1.00 96.81 95 LEU A N 1
ATOM 680 C CA . LEU A 1 95 ? -1.867 -9.901 -0.430 1.00 96.81 95 LEU A CA 1
ATOM 681 C C . LEU A 1 95 ? -2.639 -10.991 -1.179 1.00 96.81 95 LEU A C 1
ATOM 683 O O . LEU A 1 95 ? -3.771 -10.766 -1.604 1.00 96.81 95 LEU A O 1
ATOM 687 N N . VAL A 1 96 ? -2.031 -12.150 -1.413 1.00 97.44 96 VAL A N 1
ATOM 688 C CA . VAL A 1 96 ? -2.677 -13.255 -2.136 1.00 97.44 96 VAL A CA 1
ATOM 689 C C . VAL A 1 96 ? -3.671 -14.008 -1.248 1.00 97.44 96 VAL A C 1
ATOM 691 O O . VAL A 1 96 ? -3.690 -13.863 -0.030 1.00 97.44 96 VAL A O 1
ATOM 694 N N . ALA A 1 97 ? -4.526 -14.835 -1.858 1.00 96.12 97 ALA A N 1
ATOM 695 C CA . ALA A 1 97 ? -5.575 -15.572 -1.147 1.00 96.12 97 ALA A CA 1
ATOM 696 C C . ALA A 1 97 ? -5.050 -16.582 -0.106 1.00 96.12 97 ALA A C 1
ATOM 698 O O . ALA A 1 97 ? -5.799 -16.942 0.798 1.00 96.12 97 ALA A O 1
ATOM 699 N N . SER A 1 98 ? -3.785 -17.018 -0.207 1.00 96.69 98 SER A N 1
ATOM 700 C CA . SER A 1 98 ? -3.126 -17.853 0.811 1.00 96.69 98 SER A CA 1
ATOM 701 C C . SER A 1 98 ? -2.770 -17.084 2.087 1.00 96.69 98 SER A C 1
ATOM 703 O O . SER A 1 98 ? -2.492 -17.713 3.102 1.00 96.69 98 SER A O 1
ATOM 705 N N . GLY A 1 99 ? -2.795 -15.747 2.049 1.00 94.50 99 GLY A N 1
ATOM 706 C CA . GLY A 1 99 ? -2.345 -14.881 3.139 1.00 94.50 99 GLY A CA 1
ATOM 707 C C . GLY A 1 99 ? -0.894 -14.413 3.011 1.00 94.50 99 GLY A C 1
ATOM 708 O O . GLY A 1 99 ? -0.445 -13.656 3.868 1.00 94.50 99 GLY A O 1
ATOM 709 N N . ASP A 1 100 ? -0.184 -14.808 1.952 1.00 96.12 100 ASP A N 1
ATOM 710 C CA . ASP A 1 100 ? 1.161 -14.299 1.671 1.00 96.12 100 ASP A CA 1
ATOM 711 C C . ASP A 1 100 ? 1.101 -12.895 1.059 1.00 96.12 100 ASP A C 1
ATOM 713 O O . ASP A 1 100 ? 0.163 -12.560 0.327 1.00 96.12 100 ASP A O 1
ATOM 717 N N . LEU A 1 101 ? 2.111 -12.080 1.364 1.00 92.62 101 LEU A N 1
ATOM 718 C CA . LEU A 1 101 ? 2.273 -10.718 0.854 1.00 92.62 101 LEU A CA 1
ATOM 719 C C . LEU A 1 101 ? 3.436 -10.629 -0.138 1.00 92.62 101 LEU A C 1
ATOM 721 O O . LEU A 1 101 ? 4.493 -11.227 0.160 1.00 92.62 101 LEU A O 1
#

Sequence (101 aa):
MVPLKSNAFTLLLISLLATSAVVLAANIPLGSTLYASDPNSKWTSPNGTTLSFISDPVDPTSGVSLFAAITFNSIPIWKAGGSSASVNSSAILRLVASGDL